Protein AF-K4LHZ4-F1 (afdb_monomer_lite)

pLDDT: mean 71.33, std 16.19, range [32.19, 90.38]

Structure (mmCIF, N/CA/C/O backbone):
data_AF-K4LHZ4-F1
#
_entry.id   AF-K4LHZ4-F1
#
loop_
_atom_site.group_PDB
_atom_site.id
_atom_site.type_symbol
_atom_site.label_atom_id
_atom_site.label_alt_id
_atom_site.label_comp_id
_atom_site.label_asym_id
_atom_site.label_entity_id
_atom_site.label_seq_id
_atom_site.pdbx_PDB_ins_code
_atom_site.Cartn_x
_atom_site.Cartn_y
_atom_site.Cartn_z
_atom_site.occupancy
_atom_site.B_iso_or_equiv
_atom_site.auth_seq_id
_atom_site.auth_comp_id
_atom_site.auth_asym_id
_atom_site.auth_atom_id
_atom_site.pdbx_PDB_model_num
ATOM 1 N N . MET A 1 1 ? -13.857 6.790 -11.524 1.00 50.34 1 MET A N 1
ATOM 2 C CA . MET A 1 1 ? -13.487 5.490 -12.115 1.00 50.34 1 MET A CA 1
ATOM 3 C C . MET A 1 1 ? -12.115 5.119 -11.581 1.00 50.34 1 MET A C 1
ATOM 5 O O . MET A 1 1 ? -11.203 5.922 -11.690 1.00 50.34 1 MET A O 1
ATOM 9 N N . TRP A 1 2 ? -11.980 3.983 -10.895 1.00 44.78 2 TRP A N 1
ATOM 10 C CA . TRP A 1 2 ? -10.690 3.501 -10.367 1.00 44.78 2 TRP A CA 1
ATOM 11 C C . TRP A 1 2 ? -9.825 2.862 -11.469 1.00 44.78 2 TRP A C 1
ATOM 13 O O . TRP A 1 2 ? -8.612 2.757 -11.322 1.00 44.78 2 TRP A O 1
ATOM 23 N N . GLU A 1 3 ? -10.455 2.509 -12.591 1.00 49.28 3 GLU A N 1
ATOM 24 C CA . GLU A 1 3 ? -9.847 1.872 -13.759 1.00 49.28 3 GLU A CA 1
ATOM 25 C C . GLU A 1 3 ? -8.844 2.788 -14.476 1.00 49.28 3 GLU A C 1
ATOM 27 O O . GLU A 1 3 ? -7.793 2.317 -14.888 1.00 49.28 3 GLU A O 1
ATOM 32 N N . GLU A 1 4 ? -9.079 4.103 -14.544 1.00 49.34 4 GLU A N 1
ATOM 33 C CA . GLU A 1 4 ? -8.173 5.050 -15.224 1.00 49.34 4 GLU A CA 1
ATOM 34 C C . GLU A 1 4 ? -6.811 5.193 -14.519 1.00 49.34 4 GLU A C 1
ATOM 36 O O . GLU A 1 4 ? -5.799 5.445 -15.169 1.00 49.34 4 GLU A O 1
ATOM 41 N N . LYS A 1 5 ? -6.753 4.973 -13.196 1.00 50.31 5 LYS A N 1
ATOM 42 C CA . LYS A 1 5 ? -5.496 5.023 -12.426 1.00 50.31 5 LYS A CA 1
ATOM 43 C C . LYS A 1 5 ? -4.594 3.804 -12.665 1.00 50.31 5 LYS A C 1
ATOM 45 O O . LYS A 1 5 ? -3.388 3.914 -12.496 1.00 50.31 5 LYS A O 1
ATOM 50 N N . LEU A 1 6 ? -5.154 2.664 -13.079 1.00 50.53 6 LEU A N 1
ATOM 51 C CA . LEU A 1 6 ? -4.396 1.445 -13.414 1.00 50.53 6 LEU A CA 1
ATOM 52 C C . LEU A 1 6 ? -3.656 1.526 -14.756 1.00 50.53 6 LEU A C 1
ATOM 54 O O . LEU A 1 6 ? -2.837 0.654 -15.046 1.00 50.53 6 LEU A O 1
ATOM 58 N N . PHE A 1 7 ? -3.973 2.522 -15.586 1.00 51.06 7 PHE A N 1
ATOM 59 C CA . PHE A 1 7 ? -3.356 2.729 -16.899 1.00 51.06 7 PHE A CA 1
ATOM 60 C C . PHE A 1 7 ? -2.303 3.839 -16.903 1.00 51.06 7 PHE A C 1
ATOM 62 O O . PHE A 1 7 ? -1.806 4.187 -17.970 1.00 51.06 7 PHE A O 1
ATOM 69 N N . GLN A 1 8 ? -1.947 4.388 -15.738 1.00 59.00 8 GLN A N 1
ATOM 70 C CA . GLN A 1 8 ? -0.762 5.233 -15.650 1.00 59.00 8 GLN A CA 1
ATOM 71 C C . GLN A 1 8 ? 0.475 4.362 -15.874 1.00 59.00 8 GLN A C 1
ATOM 73 O O . GLN A 1 8 ? 0.628 3.328 -15.213 1.00 59.00 8 GLN A O 1
ATOM 78 N N . ASP A 1 9 ? 1.321 4.776 -16.823 1.00 57.00 9 ASP A N 1
ATOM 79 C CA . ASP A 1 9 ? 2.627 4.159 -17.044 1.00 57.00 9 ASP A CA 1
ATOM 80 C C . ASP A 1 9 ? 3.342 4.042 -15.686 1.00 57.00 9 ASP A C 1
ATOM 82 O O . ASP A 1 9 ? 3.273 4.943 -14.850 1.00 57.00 9 ASP A O 1
ATOM 86 N N . ASP A 1 10 ? 3.929 2.872 -15.436 1.00 71.12 10 ASP A N 1
ATOM 87 C CA . ASP A 1 10 ? 4.640 2.482 -14.209 1.00 71.12 10 ASP A CA 1
ATOM 88 C C . ASP A 1 10 ? 3.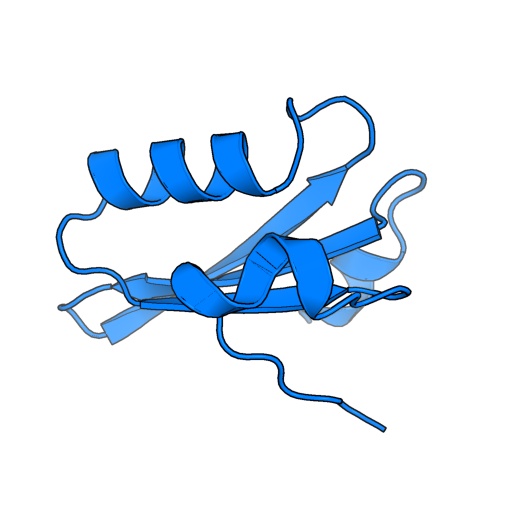801 2.041 -12.992 1.00 71.12 10 ASP A C 1
ATOM 90 O O . ASP A 1 10 ? 4.382 1.555 -12.018 1.00 71.12 10 ASP A O 1
ATOM 94 N N . THR A 1 11 ? 2.462 2.090 -13.033 1.00 73.06 11 THR A N 1
ATOM 95 C CA . THR A 1 11 ? 1.617 1.524 -11.956 1.00 73.06 11 THR A CA 1
ATOM 96 C C . THR A 1 11 ? 1.494 0.002 -12.077 1.00 73.06 11 THR A C 1
ATOM 98 O O . THR A 1 11 ? 0.952 -0.519 -13.053 1.00 73.06 11 THR A O 1
ATOM 101 N N . TYR A 1 12 ? 1.941 -0.738 -11.058 1.00 76.44 12 TYR A N 1
ATOM 102 C CA . TYR A 1 12 ? 1.908 -2.212 -11.049 1.00 76.44 12 TYR A CA 1
ATOM 103 C C . TYR A 1 12 ? 0.945 -2.808 -10.006 1.00 76.44 12 TYR A C 1
ATOM 105 O O . TYR A 1 12 ? 0.639 -4.010 -10.031 1.00 76.44 12 TYR A O 1
ATOM 113 N N . ALA A 1 13 ? 0.433 -1.979 -9.095 1.00 79.88 13 ALA A N 1
ATOM 114 C CA . ALA A 1 13 ? -0.623 -2.356 -8.168 1.00 79.88 13 ALA A CA 1
ATOM 115 C C . ALA A 1 13 ? -1.502 -1.161 -7.770 1.00 79.88 13 ALA A C 1
ATOM 117 O O . ALA A 1 13 ? -1.109 -0.009 -7.897 1.00 79.88 13 ALA A O 1
ATOM 118 N N . LEU A 1 14 ? -2.691 -1.450 -7.258 1.00 85.12 14 LEU A N 1
ATOM 119 C CA . LEU A 1 14 ? -3.575 -0.533 -6.556 1.00 85.12 14 LEU A CA 1
ATOM 120 C C . LEU A 1 14 ? -3.748 -1.017 -5.121 1.00 85.12 14 LEU A C 1
ATOM 122 O O . LEU A 1 14 ? -3.981 -2.201 -4.878 1.00 85.12 14 LEU A O 1
ATOM 126 N N . LEU A 1 15 ? -3.726 -0.089 -4.179 1.00 85.12 15 LEU A N 1
ATOM 127 C CA . LEU A 1 15 ? -4.076 -0.320 -2.791 1.00 85.12 15 LEU A CA 1
ATOM 128 C C . LEU A 1 15 ? -5.415 0.352 -2.497 1.00 85.12 15 LEU A C 1
ATOM 130 O O . LEU A 1 15 ? -5.530 1.573 -2.543 1.00 85.12 15 LEU A O 1
ATOM 134 N N . LEU A 1 16 ? -6.433 -0.444 -2.194 1.00 86.81 16 LEU A N 1
ATOM 135 C CA . LEU A 1 16 ? -7.678 0.040 -1.617 1.00 86.81 16 LEU A CA 1
ATOM 136 C C . LEU A 1 16 ? -7.518 0.089 -0.100 1.00 86.81 16 LEU A C 1
ATOM 138 O O . LEU A 1 16 ? -7.226 -0.926 0.528 1.00 86.81 16 LEU A O 1
ATOM 142 N N . ILE A 1 17 ? -7.737 1.253 0.489 1.00 87.50 17 ILE A N 1
ATOM 143 C CA . ILE A 1 17 ? -7.639 1.479 1.929 1.00 87.50 17 ILE A CA 1
ATOM 144 C C . ILE A 1 17 ? -9.016 1.870 2.439 1.00 87.50 17 ILE A C 1
ATOM 146 O O . ILE A 1 17 ? -9.639 2.768 1.881 1.00 87.50 17 ILE A O 1
ATOM 150 N N . GLU A 1 18 ? -9.474 1.206 3.494 1.00 89.25 18 GLU A N 1
ATOM 151 C CA . GLU A 1 18 ? -10.701 1.519 4.223 1.00 89.25 18 GLU A CA 1
ATOM 152 C C . GLU A 1 18 ? -10.340 1.971 5.642 1.00 89.25 18 GLU A C 1
ATOM 154 O O . GLU A 1 18 ? -9.705 1.223 6.390 1.00 89.25 18 GLU A O 1
ATOM 159 N N . THR A 1 19 ? -10.699 3.198 6.014 1.00 88.56 19 THR A N 1
ATOM 160 C CA . THR A 1 19 ? -10.480 3.723 7.371 1.00 88.56 19 THR A CA 1
ATOM 161 C C . THR A 1 19 ? -11.526 3.175 8.341 1.00 88.56 19 THR A C 1
ATOM 163 O O . THR A 1 19 ? -12.543 2.616 7.930 1.00 88.56 19 THR A O 1
ATOM 166 N N . GLN A 1 20 ? -11.297 3.338 9.647 1.00 87.19 20 GLN A N 1
ATOM 167 C CA . GLN A 1 20 ? -12.279 2.930 10.662 1.00 87.19 20 GLN A CA 1
ATOM 168 C C . GLN A 1 20 ? -13.610 3.677 10.534 1.00 87.19 20 GLN A C 1
ATOM 170 O O . GLN A 1 20 ? -14.662 3.103 10.809 1.00 87.19 20 GLN A O 1
ATOM 175 N N . ASP A 1 21 ? -13.561 4.915 10.047 1.00 88.69 21 ASP A N 1
ATOM 176 C CA . ASP A 1 21 ? -14.737 5.757 9.827 1.00 88.69 21 ASP A CA 1
ATOM 177 C C . ASP A 1 21 ? -15.491 5.392 8.532 1.00 88.69 21 ASP A C 1
ATOM 179 O O . ASP A 1 21 ? -16.512 5.995 8.204 1.00 88.69 21 ASP A O 1
ATOM 183 N N . GLY A 1 22 ? -15.009 4.382 7.795 1.00 86.06 22 GLY A N 1
ATOM 184 C CA . GLY A 1 22 ? -15.629 3.869 6.575 1.00 86.06 22 GLY A CA 1
ATOM 185 C C . GLY A 1 22 ? -15.233 4.615 5.299 1.00 86.06 22 GLY A C 1
ATOM 186 O O . GLY A 1 22 ? -15.803 4.343 4.239 1.00 86.06 22 GLY A O 1
ATOM 187 N N . GLU A 1 23 ? -14.262 5.531 5.361 1.00 90.38 23 GLU A N 1
ATOM 188 C CA . GLU A 1 23 ? -13.745 6.205 4.167 1.00 90.38 23 GLU A CA 1
ATOM 189 C C . GLU A 1 23 ? -12.898 5.246 3.333 1.00 90.38 23 GLU A C 1
ATOM 191 O O . GLU A 1 23 ? -12.145 4.434 3.871 1.00 90.38 23 GLU A O 1
ATOM 196 N N . ARG A 1 24 ? -13.006 5.346 2.003 1.00 86.56 24 ARG A N 1
ATOM 197 C CA . ARG A 1 24 ? -12.302 4.465 1.066 1.00 86.56 24 ARG A CA 1
ATOM 198 C C . ARG A 1 24 ? -11.441 5.248 0.089 1.00 86.56 24 ARG A C 1
ATOM 200 O O . ARG A 1 24 ? -11.927 6.168 -0.567 1.00 86.56 24 ARG A O 1
ATOM 207 N N . PHE A 1 25 ? -10.196 4.812 -0.074 1.00 84.94 25 PHE A N 1
ATOM 208 C CA . PHE A 1 25 ? -9.219 5.421 -0.975 1.00 84.94 25 PHE A CA 1
ATOM 209 C C . PHE A 1 25 ? -8.566 4.370 -1.861 1.00 84.94 25 PHE A C 1
ATOM 211 O O . PHE A 1 25 ? -8.273 3.275 -1.395 1.00 84.94 25 PHE A O 1
ATOM 218 N N . CYS A 1 26 ? -8.296 4.724 -3.117 1.00 84.88 26 CYS A N 1
ATOM 219 C CA . CYS A 1 26 ? -7.487 3.908 -4.018 1.00 84.88 26 CYS A CA 1
ATOM 220 C C . CYS A 1 26 ? -6.176 4.629 -4.321 1.00 84.88 26 CYS A C 1
ATOM 222 O O . CYS A 1 26 ? -6.190 5.684 -4.974 1.00 84.88 26 CYS A O 1
ATOM 224 N N . GLU A 1 27 ? -5.077 4.019 -3.891 1.00 85.69 27 GLU A N 1
ATOM 225 C CA . GLU A 1 27 ? -3.719 4.491 -4.119 1.00 85.69 27 GLU A CA 1
ATOM 226 C C . GLU A 1 27 ? -3.027 3.632 -5.189 1.00 85.69 27 GLU A C 1
ATOM 228 O O . GLU A 1 27 ? -2.872 2.425 -4.984 1.00 85.69 27 GLU A O 1
ATOM 233 N N . PRO A 1 28 ? -2.630 4.200 -6.341 1.00 84.12 28 PRO A N 1
ATOM 234 C CA . PRO A 1 28 ? -1.754 3.513 -7.281 1.00 84.12 28 PRO A CA 1
ATOM 235 C C . PRO A 1 28 ? -0.358 3.359 -6.686 1.00 84.12 28 PRO A C 1
ATOM 237 O O . PRO A 1 28 ? 0.141 4.247 -6.007 1.00 84.12 28 PRO A O 1
ATOM 240 N N . ILE A 1 29 ? 0.257 2.211 -6.941 1.00 82.06 29 ILE A N 1
ATOM 241 C CA . ILE A 1 29 ? 1.624 1.908 -6.540 1.00 82.06 29 ILE A CA 1
ATOM 242 C C . ILE A 1 29 ? 2.454 1.818 -7.810 1.00 82.06 29 ILE A C 1
ATOM 244 O O . ILE A 1 29 ? 2.277 0.890 -8.614 1.00 82.06 29 ILE A O 1
ATOM 248 N N . ALA A 1 30 ? 3.349 2.786 -7.969 1.00 82.25 30 ALA A N 1
ATOM 249 C CA . ALA A 1 30 ? 4.237 2.906 -9.105 1.00 82.25 30 ALA A CA 1
ATOM 250 C C . ALA A 1 30 ? 5.646 2.382 -8.803 1.00 82.25 30 ALA A C 1
ATOM 252 O O . ALA A 1 30 ? 6.088 2.267 -7.651 1.00 82.25 30 ALA A O 1
ATOM 253 N N . VAL A 1 31 ? 6.381 2.058 -9.866 1.00 70.25 31 VAL A N 1
ATOM 254 C CA . VAL A 1 31 ? 7.813 1.757 -9.776 1.00 70.25 31 VAL A CA 1
ATOM 255 C C . VAL A 1 31 ? 8.537 2.990 -9.223 1.00 70.25 31 VAL A C 1
ATOM 257 O O . VAL A 1 31 ? 8.585 4.032 -9.862 1.00 70.25 31 VAL A O 1
ATOM 260 N N . GLY A 1 32 ? 9.101 2.871 -8.018 1.00 75.50 32 GLY A N 1
ATOM 261 C CA . GLY A 1 32 ? 9.801 3.971 -7.340 1.00 75.50 32 GLY A CA 1
ATOM 262 C C . GLY A 1 32 ? 9.173 4.424 -6.020 1.00 75.50 32 GLY A C 1
ATOM 263 O O . GLY A 1 32 ? 9.856 5.080 -5.239 1.00 75.50 32 GLY A O 1
ATOM 264 N N . ASP A 1 33 ? 7.955 3.986 -5.682 1.00 73.94 33 ASP A N 1
ATOM 265 C CA . ASP A 1 33 ? 7.276 4.344 -4.420 1.00 73.94 33 ASP A CA 1
ATOM 266 C C . ASP A 1 33 ? 7.868 3.682 -3.157 1.00 73.94 33 ASP A C 1
ATOM 268 O O . ASP A 1 33 ? 7.221 3.611 -2.113 1.00 73.94 33 ASP A O 1
ATOM 272 N N . GLY A 1 34 ? 9.084 3.135 -3.233 1.00 73.50 34 GLY A N 1
ATOM 273 C CA . GLY A 1 34 ? 9.662 2.294 -2.176 1.00 73.50 34 GLY A CA 1
ATOM 274 C C . GLY A 1 34 ? 8.991 0.918 -2.055 1.00 73.50 34 GLY A C 1
ATOM 275 O O . GLY A 1 34 ? 9.337 0.131 -1.177 1.00 73.50 34 GLY A O 1
ATOM 276 N N . GLY A 1 35 ? 8.058 0.607 -2.960 1.00 76.94 35 GLY A N 1
ATOM 277 C CA . GLY A 1 35 ? 7.317 -0.646 -3.010 1.00 76.94 35 GLY A CA 1
ATOM 278 C C . GLY A 1 35 ? 6.068 -0.667 -2.124 1.00 76.94 35 GLY A C 1
ATOM 279 O O . GLY A 1 35 ? 5.797 0.237 -1.336 1.00 76.94 35 GLY A O 1
ATOM 280 N N . ILE A 1 36 ? 5.297 -1.751 -2.246 1.00 78.25 36 ILE A N 1
ATOM 281 C CA . ILE A 1 36 ? 3.993 -1.921 -1.581 1.00 78.25 36 ILE A CA 1
ATOM 282 C C . ILE A 1 36 ? 4.090 -1.762 -0.059 1.00 78.25 36 ILE A C 1
ATOM 284 O O . ILE A 1 36 ? 3.218 -1.143 0.545 1.00 78.25 36 ILE A O 1
ATOM 288 N N . ILE A 1 37 ? 5.150 -2.294 0.559 1.00 81.12 37 ILE A N 1
ATOM 289 C CA . ILE A 1 37 ? 5.332 -2.249 2.017 1.00 81.12 37 ILE A CA 1
ATOM 290 C C . ILE A 1 37 ? 5.412 -0.801 2.506 1.00 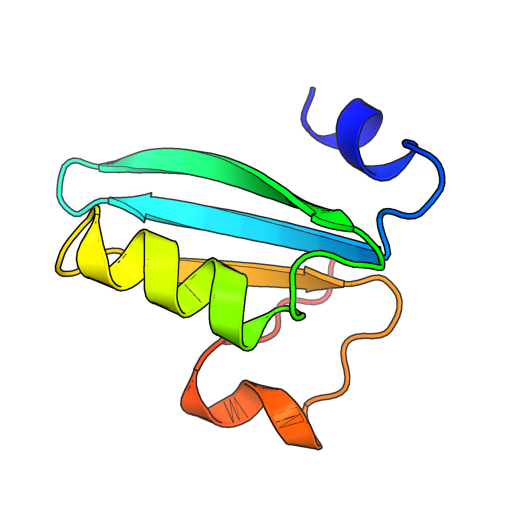81.12 37 ILE A C 1
ATOM 292 O O . ILE A 1 37 ? 4.734 -0.447 3.467 1.00 81.12 37 ILE A O 1
ATOM 296 N N . GLU A 1 38 ? 6.183 0.047 1.827 1.00 84.44 38 GLU A N 1
ATOM 297 C CA . GLU A 1 38 ? 6.384 1.434 2.249 1.00 84.44 38 GLU A CA 1
ATOM 298 C 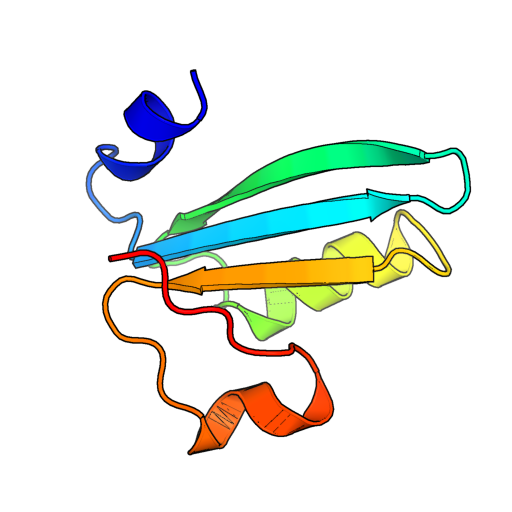C . GLU A 1 38 ? 5.122 2.282 2.054 1.00 84.44 38 GLU A C 1
ATOM 300 O O . GLU A 1 38 ? 4.821 3.169 2.854 1.00 84.44 38 GLU A O 1
ATOM 305 N N . VAL A 1 39 ? 4.341 1.991 1.011 1.00 83.38 39 VAL A N 1
ATOM 306 C CA . VAL A 1 39 ? 3.018 2.599 0.818 1.00 83.38 39 VAL A CA 1
ATOM 307 C C . VAL A 1 39 ? 2.076 2.186 1.952 1.00 83.38 39 VAL A C 1
ATOM 309 O O . VAL A 1 39 ? 1.520 3.048 2.629 1.00 83.38 39 VAL A O 1
ATOM 312 N N . VAL A 1 40 ? 1.940 0.885 2.232 1.00 83.12 40 VAL A N 1
ATOM 313 C CA . VAL A 1 40 ? 1.070 0.383 3.312 1.00 83.12 40 VAL A CA 1
ATOM 314 C C . VAL A 1 40 ? 1.456 0.982 4.660 1.00 83.12 40 VAL A C 1
ATOM 316 O O . VAL A 1 40 ? 0.581 1.410 5.412 1.00 83.12 40 VAL A O 1
ATOM 319 N N . LYS A 1 41 ? 2.756 1.064 4.954 1.00 85.31 41 LYS A N 1
ATOM 320 C CA . LYS A 1 41 ? 3.258 1.601 6.218 1.00 85.31 41 LYS A CA 1
ATOM 321 C C . LYS A 1 41 ? 2.853 3.064 6.406 1.00 85.31 41 LYS A C 1
ATOM 323 O O . LYS A 1 41 ? 2.232 3.387 7.419 1.00 85.31 41 LYS A O 1
ATOM 328 N N . ARG A 1 42 ? 3.063 3.903 5.383 1.00 86.88 42 ARG A N 1
ATOM 329 C CA . ARG A 1 42 ? 2.626 5.312 5.371 1.00 86.88 42 ARG A CA 1
ATOM 330 C C . ARG A 1 42 ? 1.132 5.460 5.665 1.00 86.88 42 ARG A C 1
ATOM 332 O O . ARG A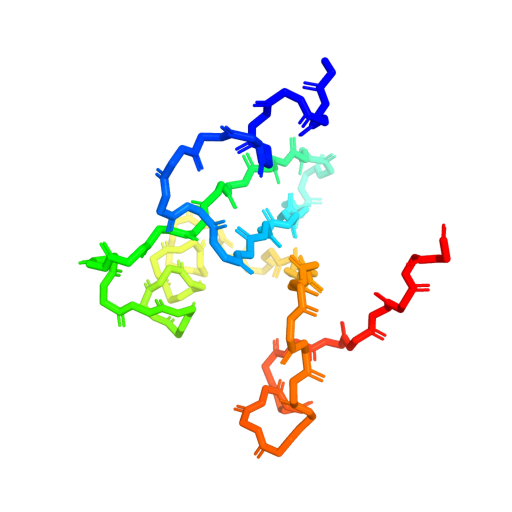 1 42 ? 0.742 6.324 6.449 1.00 86.88 42 ARG A O 1
ATOM 339 N N . PHE A 1 43 ? 0.287 4.612 5.078 1.00 85.06 43 PHE A N 1
ATOM 340 C CA . PHE A 1 43 ? -1.155 4.658 5.335 1.00 85.06 43 PHE A CA 1
ATOM 341 C C . PHE A 1 43 ? -1.544 4.118 6.710 1.00 85.06 43 PHE A C 1
ATOM 343 O O . PHE A 1 43 ? -2.429 4.693 7.334 1.00 85.06 43 PHE A O 1
ATOM 350 N N . SER A 1 44 ? -0.865 3.088 7.214 1.00 84.19 44 SER A N 1
ATOM 351 C CA . SER A 1 44 ? -1.111 2.564 8.563 1.00 84.19 44 SER A CA 1
ATOM 352 C C . SER A 1 44 ? -0.765 3.574 9.663 1.00 84.19 44 SER A C 1
ATOM 354 O O . SER A 1 44 ? -1.450 3.633 10.682 1.00 84.19 44 SER A O 1
ATOM 356 N N . GLU A 1 45 ? 0.257 4.405 9.437 1.00 88.00 45 GLU A N 1
ATOM 357 C CA . GLU A 1 45 ? 0.652 5.491 10.338 1.00 88.00 45 GLU A CA 1
ATOM 358 C C . GLU A 1 45 ? -0.315 6.678 10.241 1.00 88.00 45 GLU A C 1
ATOM 360 O O . GLU A 1 45 ? -0.694 7.262 11.256 1.00 88.00 45 GLU A O 1
ATOM 365 N N . LYS A 1 46 ? -0.747 7.020 9.021 1.00 87.62 46 LYS A N 1
ATOM 366 C CA . LYS A 1 46 ? -1.671 8.132 8.768 1.00 87.62 46 LYS A CA 1
ATOM 367 C C . LYS A 1 46 ? -3.112 7.831 9.199 1.00 87.62 46 LYS A C 1
ATOM 369 O O . LYS A 1 46 ? -3.806 8.739 9.646 1.00 87.62 46 LYS A O 1
ATOM 374 N N . TYR A 1 47 ? -3.555 6.581 9.067 1.00 86.06 47 TYR A N 1
ATOM 375 C CA . TYR A 1 47 ? -4.907 6.125 9.394 1.00 86.06 47 TYR A CA 1
ATOM 376 C C . TYR A 1 47 ? -4.849 4.874 10.284 1.00 86.06 47 TYR A C 1
ATOM 378 O O . TYR A 1 47 ? -5.011 3.749 9.798 1.00 86.06 47 TYR A O 1
ATOM 386 N N . PRO A 1 48 ? -4.625 5.040 11.599 1.00 85.88 48 PRO A N 1
ATOM 387 C CA . PRO A 1 48 ? -4.549 3.918 12.524 1.00 85.88 48 PRO A CA 1
ATOM 388 C C . PRO A 1 48 ? -5.791 3.024 12.452 1.00 85.88 48 PRO A C 1
ATOM 390 O O . PRO A 1 48 ? -6.927 3.491 12.504 1.00 85.88 48 PRO A O 1
ATOM 393 N N . GLY A 1 49 ? -5.572 1.714 12.325 1.00 83.75 49 GLY A N 1
ATOM 394 C CA . GLY A 1 49 ? -6.654 0.732 12.239 1.00 83.75 49 GLY A CA 1
ATOM 395 C C . GLY A 1 49 ? -7.340 0.638 10.873 1.00 83.75 49 GLY A C 1
ATOM 396 O O . GLY A 1 49 ? -8.372 -0.028 10.774 1.00 83.75 49 GLY A O 1
ATOM 397 N N . CYS A 1 50 ? -6.786 1.262 9.827 1.00 85.81 50 CYS A N 1
ATOM 398 C CA . CYS A 1 50 ? -7.263 1.062 8.464 1.00 85.81 50 CYS A CA 1
ATOM 399 C C . CYS A 1 50 ? -7.079 -0.391 8.000 1.00 85.81 50 CYS A C 1
ATOM 401 O O . CYS A 1 50 ? -6.138 -1.085 8.394 1.00 85.81 50 CYS A O 1
ATOM 403 N N . ARG A 1 51 ? -7.952 -0.838 7.100 1.00 85.81 51 ARG A N 1
ATOM 404 C CA . ARG A 1 51 ? -7.819 -2.099 6.367 1.00 85.81 51 ARG A CA 1
ATOM 405 C C . ARG A 1 51 ? -7.299 -1.800 4.972 1.00 85.81 51 ARG A C 1
ATOM 407 O O . ARG A 1 51 ? -7.839 -0.932 4.297 1.00 85.81 51 ARG A O 1
ATOM 414 N N . ALA A 1 52 ? -6.292 -2.538 4.525 1.00 84.00 52 ALA A N 1
ATOM 415 C CA . ALA A 1 52 ? -5.749 -2.407 3.179 1.00 84.00 52 ALA A CA 1
ATOM 416 C C . ALA A 1 52 ? -6.036 -3.667 2.350 1.00 84.00 52 ALA A C 1
ATOM 418 O O . ALA A 1 52 ? -5.990 -4.789 2.860 1.00 84.00 52 ALA A O 1
ATOM 419 N N . ARG A 1 53 ? -6.325 -3.483 1.062 1.00 82.50 53 ARG A N 1
ATOM 420 C CA . ARG A 1 53 ? -6.514 -4.544 0.069 1.00 82.50 53 ARG A CA 1
ATOM 421 C C . ARG A 1 53 ? -5.700 -4.207 -1.172 1.00 82.50 53 ARG A C 1
ATOM 423 O O . ARG A 1 53 ? -5.815 -3.110 -1.705 1.00 82.50 53 ARG A O 1
ATOM 430 N N . LEU A 1 54 ? -4.873 -5.144 -1.620 1.00 80.56 54 LEU A N 1
ATOM 431 C CA . LEU A 1 54 ? -3.971 -4.957 -2.752 1.00 80.56 54 LEU A CA 1
ATOM 432 C C . LEU A 1 54 ? -4.540 -5.644 -3.989 1.00 80.56 54 LEU A C 1
ATOM 434 O O . LEU A 1 54 ? -4.839 -6.836 -3.971 1.00 80.56 54 LEU A O 1
ATOM 438 N N . PHE A 1 55 ? -4.595 -4.898 -5.080 1.00 77.44 55 PHE A N 1
ATOM 439 C CA . PHE A 1 55 ? -4.904 -5.376 -6.415 1.00 77.44 55 PHE A CA 1
ATOM 440 C C . PHE A 1 55 ? -3.650 -5.196 -7.266 1.00 77.44 55 PHE A C 1
ATOM 442 O O . PHE A 1 55 ? -3.307 -4.080 -7.629 1.00 77.44 55 PHE A O 1
ATOM 449 N N . SER A 1 56 ? -2.923 -6.268 -7.564 1.00 72.06 56 SER A N 1
ATOM 450 C CA . SER A 1 56 ? -1.717 -6.197 -8.399 1.00 72.06 56 SER A CA 1
ATOM 451 C C . SER A 1 56 ? -1.898 -7.008 -9.670 1.00 72.06 56 SER A C 1
ATOM 453 O O . SER A 1 56 ? -2.573 -8.039 -9.648 1.00 72.06 56 SER A O 1
ATOM 455 N N . ARG A 1 57 ? -1.257 -6.563 -10.759 1.00 64.75 57 ARG A N 1
ATOM 456 C CA . ARG A 1 57 ? -1.164 -7.342 -12.001 1.00 64.75 57 ARG A CA 1
ATOM 457 C C . ARG A 1 57 ? -0.437 -8.679 -11.789 1.00 64.75 57 ARG A C 1
ATOM 459 O O . ARG A 1 57 ? -0.832 -9.668 -12.393 1.00 64.75 57 ARG A O 1
ATOM 466 N N . ASP A 1 58 ? 0.519 -8.726 -10.855 1.00 58.59 58 ASP A N 1
ATOM 467 C CA . ASP A 1 58 ? 1.405 -9.875 -10.6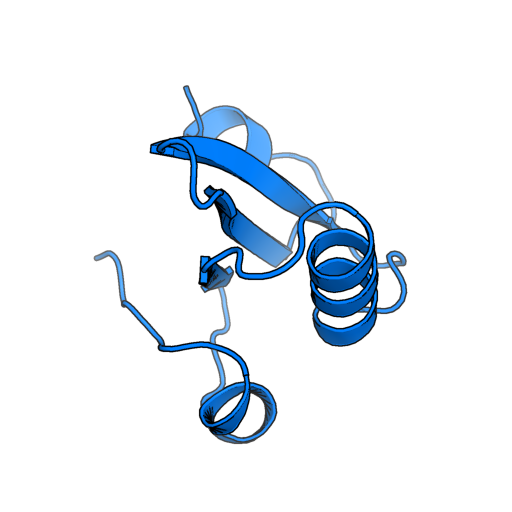07 1.00 58.59 58 ASP A CA 1
ATOM 468 C C . ASP A 1 58 ? 1.343 -10.384 -9.155 1.00 58.59 58 ASP A C 1
ATOM 470 O O . ASP A 1 58 ? 2.364 -10.743 -8.573 1.00 58.59 58 ASP A O 1
ATOM 474 N N . HIS A 1 59 ? 0.162 -10.389 -8.524 1.00 52.66 59 HIS A N 1
ATOM 475 C CA . HIS A 1 59 ? 0.023 -10.687 -7.090 1.00 52.66 59 HIS A CA 1
ATOM 476 C C . HIS A 1 59 ? 0.696 -12.020 -6.664 1.00 52.66 59 HIS A C 1
ATOM 478 O O . HIS A 1 59 ? 0.087 -13.094 -6.724 1.00 52.66 59 HIS A O 1
ATOM 484 N N . ASP A 1 60 ? 1.914 -11.948 -6.114 1.00 53.41 60 ASP A N 1
ATOM 485 C CA . ASP A 1 60 ? 2.630 -13.084 -5.525 1.00 53.41 60 ASP A CA 1
ATOM 486 C C . ASP A 1 60 ? 2.378 -13.160 -4.012 1.00 53.41 60 ASP A C 1
ATOM 488 O O . ASP A 1 60 ? 2.827 -12.330 -3.221 1.00 53.41 60 ASP A O 1
ATOM 492 N N . ARG A 1 61 ? 1.658 -14.205 -3.592 1.00 51.53 61 ARG A N 1
ATOM 493 C CA . ARG A 1 61 ? 1.301 -14.468 -2.189 1.00 51.53 61 ARG A CA 1
ATOM 494 C C . ARG A 1 61 ? 2.498 -14.585 -1.243 1.00 51.53 61 ARG A C 1
ATOM 496 O O . ARG A 1 61 ? 2.315 -14.376 -0.047 1.00 51.53 61 ARG A O 1
ATOM 503 N N . ARG A 1 62 ? 3.690 -14.920 -1.746 1.00 51.97 62 ARG A N 1
ATOM 504 C CA . ARG A 1 62 ? 4.876 -15.202 -0.920 1.00 51.97 62 ARG A CA 1
ATOM 505 C C . ARG A 1 62 ? 5.399 -13.989 -0.151 1.00 51.97 62 ARG A C 1
ATOM 507 O O . ARG A 1 62 ? 6.045 -14.179 0.870 1.00 51.97 62 ARG A O 1
ATOM 514 N N . TYR A 1 63 ? 5.113 -12.774 -0.617 1.00 53.56 63 TYR A N 1
ATOM 515 C CA . TYR A 1 63 ? 5.639 -11.539 -0.021 1.00 53.56 63 TYR A CA 1
ATOM 516 C C . TYR A 1 63 ? 4.611 -10.760 0.807 1.00 53.56 63 TYR A C 1
ATOM 518 O O . TYR A 1 63 ? 4.991 -9.966 1.661 1.00 53.56 63 TYR A O 1
ATOM 526 N N . PHE A 1 64 ? 3.314 -10.975 0.565 1.00 57.97 64 PHE A N 1
ATOM 527 C CA . PHE A 1 64 ? 2.254 -10.102 1.086 1.00 57.97 64 PHE A CA 1
ATOM 528 C C . PHE A 1 64 ? 1.278 -10.790 2.042 1.00 57.97 64 PHE A C 1
ATOM 530 O O . PHE A 1 64 ? 0.440 -10.107 2.622 1.00 57.97 64 PHE A O 1
ATOM 537 N N . GLY A 1 65 ? 1.385 -12.110 2.235 1.00 54.34 65 GLY A N 1
ATOM 538 C CA . GLY A 1 65 ? 0.393 -12.913 2.961 1.00 54.34 65 GLY A CA 1
ATOM 539 C C . GLY A 1 65 ? 0.078 -12.448 4.387 1.00 54.34 65 GLY A C 1
ATOM 540 O O . GLY A 1 65 ? -1.074 -12.552 4.800 1.00 54.34 65 GLY A O 1
ATOM 541 N N . ASP A 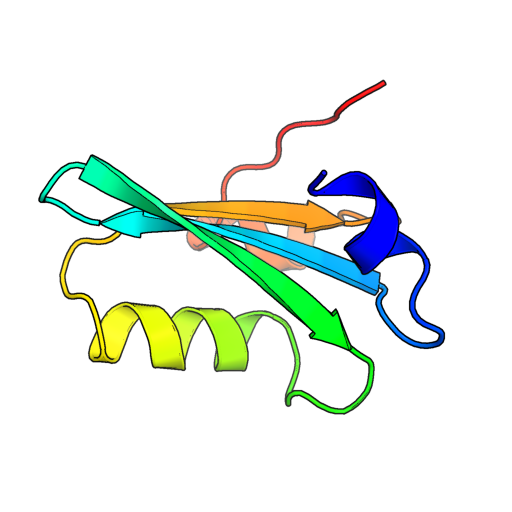1 66 ? 1.060 -11.883 5.095 1.00 60.75 66 ASP A N 1
ATOM 542 C CA . ASP A 1 66 ? 0.896 -11.427 6.485 1.00 60.75 66 ASP A CA 1
ATOM 543 C C . ASP A 1 66 ? 0.359 -9.992 6.599 1.00 60.75 66 ASP A C 1
ATOM 545 O O . ASP A 1 66 ? -0.146 -9.594 7.648 1.00 60.75 66 ASP A O 1
ATOM 549 N N . TYR A 1 67 ? 0.454 -9.206 5.523 1.00 53.12 67 TYR A N 1
ATOM 550 C CA . TYR A 1 67 ? 0.108 -7.783 5.524 1.00 53.12 67 TYR A CA 1
ATOM 551 C C . TYR A 1 67 ? -1.160 -7.484 4.722 1.00 53.12 67 TYR A C 1
ATOM 553 O O . TYR A 1 67 ? -1.855 -6.514 5.023 1.00 53.12 67 TYR A O 1
ATOM 561 N N . ILE A 1 68 ? -1.462 -8.278 3.687 1.00 57.31 68 ILE A N 1
ATOM 562 C CA . ILE A 1 68 ? -2.548 -7.996 2.747 1.00 57.31 68 ILE A CA 1
ATOM 563 C C . ILE A 1 68 ? -3.183 -9.287 2.220 1.00 57.31 68 ILE A C 1
ATOM 565 O O . ILE A 1 68 ? -2.516 -10.168 1.680 1.00 57.31 68 ILE A O 1
ATOM 569 N N . SER A 1 69 ? -4.511 -9.382 2.324 1.00 55.81 69 SER A N 1
ATOM 570 C CA . SER A 1 69 ? -5.265 -10.492 1.734 1.00 55.81 69 SER A CA 1
ATOM 571 C C . SER A 1 69 ? -5.372 -10.338 0.207 1.00 55.81 69 SER A C 1
ATOM 573 O O . SER A 1 69 ? -5.831 -9.289 -0.249 1.00 55.81 69 SER A O 1
ATOM 575 N N . PRO A 1 70 ? -5.018 -11.368 -0.588 1.00 51.72 70 PRO A N 1
ATOM 576 C CA . PRO A 1 70 ? -5.278 -11.370 -2.022 1.00 51.72 70 PRO A CA 1
ATOM 577 C C . PRO A 1 70 ? -6.766 -11.475 -2.309 1.00 51.72 70 PRO A C 1
ATOM 579 O O . PRO A 1 70 ? -7.425 -12.388 -1.809 1.00 51.72 70 PRO A O 1
ATOM 582 N N . GLU A 1 71 ? -7.246 -10.660 -3.238 1.00 48.97 71 GLU A N 1
ATOM 583 C CA . GLU A 1 71 ? -8.470 -10.948 -3.972 1.00 48.97 71 GLU A CA 1
ATOM 584 C C . GLU A 1 71 ? -8.174 -10.835 -5.471 1.00 48.97 71 GLU A C 1
ATOM 586 O O . GLU A 1 71 ? -7.666 -9.821 -5.947 1.00 48.97 71 GLU A O 1
ATOM 591 N N . LYS A 1 72 ? -8.417 -11.925 -6.206 1.00 37.16 72 LYS A N 1
ATOM 592 C CA . LYS A 1 72 ? -8.247 -11.984 -7.661 1.00 37.16 72 LYS A CA 1
ATOM 593 C C . LYS A 1 72 ? -9.522 -11.429 -8.292 1.00 37.16 72 LYS A C 1
ATOM 595 O O . LYS A 1 72 ? -10.580 -12.029 -8.125 1.00 37.16 72 LYS A O 1
ATOM 600 N N . VAL A 1 73 ? -9.420 -10.313 -9.005 1.00 33.84 73 VAL A N 1
ATOM 601 C CA . VAL A 1 73 ? -10.492 -9.837 -9.889 1.00 33.84 73 VAL A CA 1
ATOM 602 C C . VAL A 1 73 ? -10.222 -10.450 -11.265 1.00 33.84 73 VAL A C 1
ATOM 604 O O . VAL A 1 73 ? -9.099 -10.336 -11.758 1.00 33.84 73 VAL A O 1
ATOM 607 N N . PHE A 1 74 ? -11.194 -11.195 -11.799 1.00 32.19 74 PHE A N 1
ATOM 608 C CA . PHE A 1 74 ? -11.149 -11.770 -13.150 1.00 32.19 74 PHE A CA 1
ATOM 609 C C . PHE A 1 74 ? -11.397 -10.699 -14.208 1.00 32.19 74 PHE A C 1
ATOM 611 O O . PHE A 1 74 ? -12.230 -9.806 -13.934 1.00 32.19 74 PHE A O 1
#

Organism: Thermacetogenium phaeum (strain ATCC BAA-254 / DSM 26808 / PB) (NCBI:txid1089553)

Radius of gyration: 11.85 Å; chains: 1; bounding box: 25×23×30 Å

Secondary structure (DSSP, 8-state):
--GGGGGSTTEEEEEEEE-TT--EEEEEEETTSS-HHHHHHHHHHHSTT-EEEEEETT--HHHHTTT-EE----

Foldseek 3Di:
DLVVLCPPPFFFKWKWKAAPVGDIDIDTDGDPCPDPVNVLVVCCVVGPPIAIEMGGPDDDCPPPVVPHDDDDDD

Sequence (74 aa):
MWEEKLFQDDTYALLLIETQDGERFCEPIAVGDGGIIEVVKRFSEKYPGCRARLFSRDHDRRYFGDYISPEKVF